Protein AF-A0A0B6XU58-F1 (afdb_monomer_lite)

Radius of gyration: 13.55 Å; chains: 1; bounding box: 29×20×36 Å

InterPro domains:
  IPR000222 PPM-type phosphatase, divalent cation binding [PS01032] (40-48)
  IPR001932 PPM-type phosphatase-like domain [PF00481] (10-65)
  IPR036457 PPM-type phosphatase-like domain superfamily [G3DSA:3.60.40.10] (2-70)
  IPR036457 PPM-type phosphatase-like domain superfamily [SSF81606] (5-68)

Secondary structure (DSSP, 8-state):
--EEEEE-SS-EEEEE-TTSSS---EEEEE---TTT---EEEEE---SSSHHHHHHHHHHHHHHHHHH--

Foldseek 3Di:
DDKDWDDDPPDIDIDDPPPPPDDLKDKDWDDDDPQLRDIDIDIDDDDPDNVVVVCCRPVVVVVVCVVRVD

Sequence (70 aa):
NYSHETKTYDMAAFSIQGRRKTMEDRFNSISHDYESNHSVYAVFDGHGGEFAAEYIEEQLFRSLRKEFMQ

Structure (mmCIF, N/CA/C/O backbone):
data_AF-A0A0B6XU58-F1
#
_entry.id   AF-A0A0B6XU58-F1
#
loop_
_atom_site.group_PDB
_atom_site.id
_atom_site.type_symbol
_atom_site.label_atom_id
_atom_site.label_alt_id
_atom_site.label_comp_id
_atom_site.label_asym_id
_atom_site.label_entity_id
_atom_site.label_seq_id
_atom_site.pdbx_PDB_ins_code
_atom_site.Cartn_x
_atom_site.Cartn_y
_atom_site.Cartn_z
_atom_site.occupancy
_atom_site.B_iso_or_equiv
_atom_site.auth_seq_id
_atom_site.auth_comp_id
_atom_site.auth_asym_id
_atom_site.auth_atom_id
_atom_site.pdbx_PDB_model_num
ATOM 1 N N . ASN A 1 1 ? -0.511 5.790 18.701 1.00 58.22 1 ASN A N 1
ATOM 2 C CA . ASN A 1 1 ? -0.423 6.580 17.457 1.00 58.22 1 ASN A CA 1
ATOM 3 C C . ASN A 1 1 ? 0.265 5.722 16.422 1.00 58.22 1 ASN A C 1
ATOM 5 O O . ASN A 1 1 ? 1.475 5.574 16.502 1.00 58.22 1 ASN A O 1
ATOM 9 N N . TYR A 1 2 ? -0.521 5.068 15.570 1.00 83.44 2 TYR A N 1
ATOM 10 C CA . TYR A 1 2 ? -0.023 4.207 14.501 1.00 83.44 2 TYR A CA 1
ATOM 11 C C . TYR A 1 2 ? 0.001 5.027 13.206 1.00 83.44 2 TYR A C 1
ATOM 13 O O . TYR A 1 2 ? -0.966 5.734 12.900 1.00 83.44 2 TYR A O 1
ATOM 21 N N . SER A 1 3 ? 1.134 5.008 12.515 1.00 91.00 3 SER A N 1
ATOM 22 C CA . SER A 1 3 ? 1.350 5.715 11.255 1.00 91.00 3 SER A CA 1
ATOM 23 C C . SER A 1 3 ? 2.321 4.926 10.398 1.00 91.00 3 SER A C 1
ATOM 25 O O . SER A 1 3 ? 3.264 4.336 10.925 1.00 91.00 3 SER A O 1
ATOM 27 N N . HIS A 1 4 ? 2.115 4.976 9.091 1.00 91.06 4 HIS A N 1
ATOM 2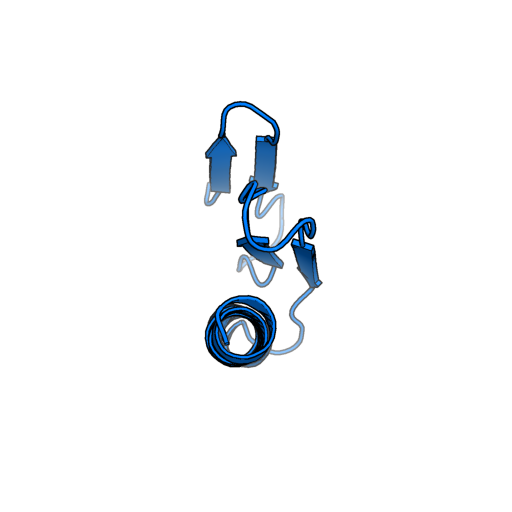8 C CA . HIS A 1 4 ? 2.999 4.379 8.100 1.00 91.06 4 HIS A CA 1
ATOM 29 C C . HIS A 1 4 ? 3.581 5.479 7.224 1.00 91.06 4 HIS A C 1
ATOM 31 O O . HIS A 1 4 ? 2.873 6.413 6.846 1.00 91.06 4 HIS A O 1
ATOM 37 N N . GLU A 1 5 ? 4.859 5.360 6.883 1.00 93.69 5 GLU A N 1
ATOM 38 C CA . GLU A 1 5 ? 5.530 6.299 5.995 1.00 93.69 5 GLU A CA 1
ATOM 39 C C . GLU A 1 5 ? 6.453 5.569 5.025 1.00 93.69 5 GLU A C 1
ATOM 41 O O . GLU A 1 5 ? 7.039 4.539 5.354 1.00 93.69 5 GLU A O 1
ATOM 46 N N . THR A 1 6 ? 6.581 6.112 3.821 1.00 91.38 6 THR A N 1
ATOM 47 C CA . THR A 1 6 ? 7.622 5.724 2.877 1.00 91.38 6 THR A CA 1
ATOM 48 C C . THR A 1 6 ? 8.088 6.943 2.102 1.00 91.38 6 THR A C 1
ATOM 50 O O . THR A 1 6 ? 7.326 7.882 1.850 1.00 91.38 6 THR A O 1
ATOM 53 N N . LYS A 1 7 ? 9.359 6.926 1.715 1.00 90.19 7 LYS A N 1
ATOM 54 C CA . LYS A 1 7 ? 9.962 7.968 0.898 1.00 90.19 7 LYS A CA 1
ATOM 55 C C . LYS A 1 7 ? 11.018 7.360 -0.014 1.00 90.19 7 LYS A C 1
ATOM 57 O O . LYS A 1 7 ? 11.972 6.746 0.457 1.00 90.19 7 LYS A O 1
ATOM 62 N N . THR A 1 8 ? 10.852 7.569 -1.309 1.00 82.94 8 THR A N 1
ATOM 63 C CA . THR A 1 8 ? 11.824 7.269 -2.362 1.00 82.94 8 THR A CA 1
ATOM 64 C C . THR A 1 8 ? 12.332 8.580 -2.967 1.00 82.94 8 THR A C 1
ATOM 66 O O . THR A 1 8 ? 12.054 9.671 -2.461 1.00 82.94 8 THR A O 1
ATOM 69 N N . TYR A 1 9 ? 13.128 8.489 -4.034 1.00 79.50 9 TYR A N 1
ATOM 70 C CA . TYR A 1 9 ? 13.612 9.665 -4.759 1.00 79.50 9 TYR A CA 1
ATOM 71 C C . TYR A 1 9 ? 12.470 10.469 -5.409 1.00 79.50 9 TYR A C 1
ATOM 73 O O . TYR A 1 9 ? 12.516 11.695 -5.450 1.00 79.50 9 TYR A O 1
ATOM 81 N N . ASP A 1 10 ? 11.445 9.772 -5.891 1.00 82.38 10 ASP A N 1
ATOM 82 C CA . ASP A 1 10 ? 10.359 10.286 -6.727 1.00 82.38 10 ASP A CA 1
ATOM 83 C C . ASP A 1 10 ? 8.988 10.292 -6.033 1.00 82.38 10 ASP A C 1
ATOM 85 O O . ASP A 1 10 ? 8.036 10.871 -6.554 1.00 82.38 10 ASP A O 1
ATOM 89 N N . MET A 1 11 ? 8.869 9.669 -4.858 1.00 88.12 11 MET A N 1
ATOM 90 C CA . MET A 1 11 ? 7.601 9.522 -4.152 1.00 88.12 11 MET A CA 1
ATOM 91 C C . MET A 1 11 ? 7.770 9.663 -2.641 1.00 88.12 11 MET A C 1
ATOM 93 O O . MET A 1 11 ? 8.775 9.274 -2.051 1.00 88.12 11 MET A O 1
ATOM 97 N N . ALA A 1 12 ? 6.749 10.217 -1.999 1.00 93.50 12 ALA A N 1
ATOM 98 C CA . ALA A 1 12 ? 6.582 10.156 -0.559 1.00 93.50 12 ALA A CA 1
ATOM 99 C C . ALA A 1 12 ? 5.118 9.845 -0.249 1.00 93.50 12 ALA A C 1
ATOM 101 O O . ALA A 1 12 ? 4.219 10.434 -0.852 1.00 93.50 12 ALA A O 1
ATOM 102 N N . ALA A 1 13 ? 4.885 8.951 0.706 1.00 94.75 13 ALA A N 1
ATOM 103 C CA . ALA A 1 13 ? 3.558 8.664 1.222 1.00 94.75 13 ALA A CA 1
ATOM 104 C C . ALA A 1 13 ? 3.592 8.582 2.745 1.00 94.75 13 ALA A C 1
ATOM 106 O O . ALA A 1 13 ? 4.550 8.108 3.354 1.00 94.75 13 ALA A O 1
ATOM 107 N N . PHE A 1 14 ? 2.522 9.075 3.351 1.00 96.00 14 PHE A N 1
ATOM 108 C CA . PHE A 1 14 ? 2.322 9.085 4.787 1.00 96.00 14 PHE A CA 1
ATOM 109 C C . PHE A 1 14 ? 0.855 8.783 5.060 1.00 96.00 14 PHE A C 1
ATOM 111 O O . PHE A 1 14 ? -0.02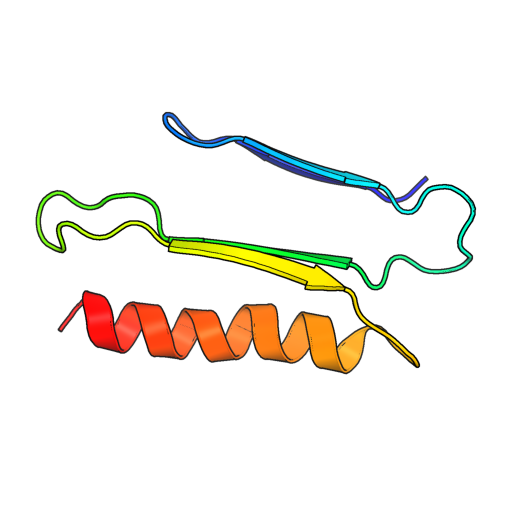6 9.368 4.430 1.00 96.00 14 PHE A O 1
ATOM 118 N N . SER A 1 15 ? 0.598 7.875 5.993 1.00 96.25 15 SER A N 1
ATOM 119 C CA . SER A 1 15 ? -0.746 7.516 6.423 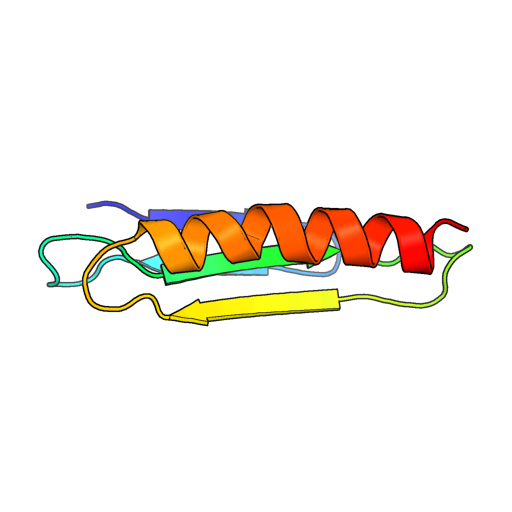1.00 96.25 15 SER A CA 1
ATOM 120 C C . SER A 1 15 ? -0.826 7.506 7.945 1.00 96.25 15 SER A C 1
ATOM 122 O O . SER A 1 15 ? 0.111 7.097 8.637 1.00 96.25 15 SER A O 1
ATOM 124 N N . ILE A 1 16 ? -1.951 7.986 8.472 1.00 96.50 16 ILE A N 1
ATOM 125 C CA . ILE A 1 16 ? -2.202 8.127 9.906 1.00 96.50 16 ILE A CA 1
ATOM 126 C C . ILE A 1 16 ? -3.524 7.490 10.284 1.00 96.50 16 ILE A C 1
ATOM 128 O O . ILE A 1 16 ? -4.551 7.751 9.671 1.00 96.50 16 ILE A O 1
ATOM 132 N N . GLN A 1 17 ? -3.526 6.769 11.402 1.00 96.88 17 GLN A N 1
ATOM 133 C CA . GLN A 1 17 ? -4.753 6.230 11.990 1.00 96.88 17 GLN A CA 1
ATOM 134 C C . GLN A 1 17 ? -5.769 7.325 12.380 1.00 96.88 17 GLN A C 1
ATOM 136 O O . GLN A 1 17 ? -6.983 7.103 12.437 1.00 96.88 17 GLN A O 1
ATOM 141 N N . GLY A 1 18 ? -5.280 8.517 12.731 1.00 95.62 18 GLY A N 1
ATOM 142 C CA . GLY A 1 18 ? -6.112 9.590 13.263 1.00 95.62 18 GLY A CA 1
ATOM 143 C C . GLY A 1 18 ? -6.819 9.178 14.561 1.00 95.62 18 GLY A C 1
ATOM 144 O O . GLY A 1 18 ? -6.193 8.687 15.496 1.00 95.62 18 GLY A O 1
ATOM 145 N N . ARG A 1 19 ? -8.138 9.405 14.631 1.00 95.81 19 ARG A N 1
ATOM 146 C CA . ARG A 1 19 ? -8.974 9.123 15.819 1.00 95.81 19 ARG A CA 1
ATOM 147 C C . ARG A 1 19 ? -9.645 7.742 15.792 1.00 95.81 19 ARG A C 1
ATOM 149 O O . ARG A 1 19 ? -10.449 7.446 16.676 1.00 95.81 19 ARG A O 1
ATOM 156 N N . ARG A 1 20 ? -9.399 6.926 14.758 1.00 95.31 20 ARG A N 1
ATOM 157 C CA . ARG A 1 20 ? -10.001 5.589 14.625 1.00 95.31 20 ARG A CA 1
ATOM 158 C C . ARG A 1 20 ? -9.377 4.618 15.629 1.00 95.31 20 ARG A C 1
ATOM 160 O O . ARG A 1 20 ? -8.303 4.879 16.158 1.00 95.31 20 ARG A O 1
ATOM 167 N N . LYS A 1 21 ? -10.058 3.503 15.916 1.00 94.38 21 LYS A N 1
ATOM 168 C CA . LYS A 1 21 ? -9.546 2.459 16.828 1.00 94.38 21 LYS A CA 1
ATOM 169 C C . LYS A 1 21 ? -8.431 1.627 16.193 1.00 94.38 21 LYS A C 1
ATOM 171 O O . LYS A 1 21 ? -7.500 1.238 16.889 1.00 94.38 21 LYS A O 1
ATOM 176 N N . THR A 1 22 ? -8.542 1.390 14.893 1.00 94.75 22 THR A N 1
ATOM 177 C CA . THR A 1 22 ? -7.620 0.621 14.055 1.00 94.75 22 THR A CA 1
ATOM 178 C C . THR A 1 22 ? -7.244 1.450 12.831 1.00 94.75 22 THR A C 1
ATOM 180 O O . THR A 1 22 ? -7.943 2.411 12.493 1.00 94.75 22 THR A O 1
ATOM 183 N N . MET A 1 23 ? -6.126 1.102 12.199 1.00 96.25 23 MET A N 1
ATOM 184 C CA . MET A 1 23 ? -5.669 1.702 10.951 1.00 96.25 23 MET A CA 1
ATOM 185 C C . MET A 1 23 ? -5.878 0.685 9.832 1.00 96.25 23 MET A C 1
ATOM 187 O O . MET A 1 23 ? -5.098 -0.251 9.693 1.00 96.25 23 MET A O 1
ATOM 191 N N . GLU A 1 24 ? -6.967 0.840 9.086 1.00 96.81 24 GLU A N 1
ATOM 192 C CA . GLU A 1 24 ? -7.338 -0.076 7.999 1.00 96.81 24 GLU A CA 1
ATOM 193 C C . GLU A 1 24 ? -6.754 0.374 6.649 1.00 96.81 24 GLU A C 1
ATOM 195 O O . GLU A 1 24 ? -6.690 -0.419 5.714 1.00 96.81 24 GLU A O 1
ATOM 200 N N . ASP A 1 25 ? -6.263 1.614 6.568 1.00 97.12 25 ASP A N 1
ATOM 201 C CA . ASP A 1 25 ? -5.574 2.159 5.404 1.00 97.12 25 ASP A CA 1
ATOM 202 C C . ASP A 1 25 ? -4.274 1.395 5.111 1.00 97.12 25 ASP A C 1
ATOM 204 O O . ASP A 1 25 ? -3.481 1.096 6.015 1.00 97.12 25 ASP A O 1
ATOM 208 N N . ARG A 1 26 ? -4.017 1.148 3.826 1.00 96.69 26 ARG A N 1
ATOM 209 C CA . ARG A 1 26 ? -2.742 0.648 3.290 1.00 96.69 26 ARG A CA 1
ATOM 210 C C . ARG A 1 26 ? -2.325 1.474 2.075 1.00 96.69 26 ARG A C 1
ATOM 212 O O . ARG A 1 26 ? -3.150 2.127 1.437 1.00 96.69 26 ARG A O 1
ATOM 219 N N . PHE A 1 27 ? -1.044 1.450 1.731 1.00 95.94 27 PHE A N 1
ATOM 220 C CA . PHE A 1 27 ? -0.537 2.042 0.494 1.00 95.94 27 PHE A CA 1
ATOM 221 C C . PHE A 1 27 ? 0.620 1.202 -0.036 1.00 95.94 27 PHE A C 1
ATOM 223 O O . PHE A 1 27 ? 1.332 0.575 0.740 1.00 95.94 27 PHE A O 1
ATOM 230 N N . ASN A 1 28 ? 0.841 1.216 -1.348 1.00 94.62 28 ASN A N 1
ATOM 231 C CA . ASN A 1 2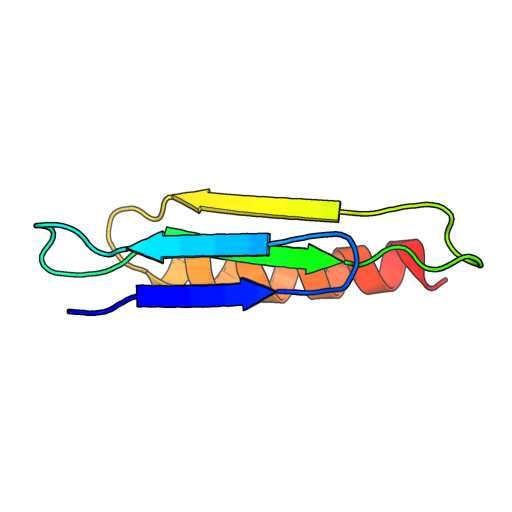8 ? 2.001 0.560 -1.948 1.00 94.62 28 ASN A CA 1
ATOM 232 C C . ASN A 1 28 ? 2.408 1.274 -3.243 1.00 94.62 28 ASN A C 1
ATOM 234 O O . ASN A 1 28 ? 1.651 2.067 -3.812 1.00 94.62 28 ASN A O 1
ATOM 238 N N . SER A 1 29 ? 3.628 1.009 -3.697 1.00 91.94 29 SER A N 1
ATOM 239 C CA . SER A 1 29 ? 4.178 1.592 -4.913 1.00 91.94 29 SER A CA 1
ATOM 240 C C . SER A 1 29 ? 5.097 0.624 -5.659 1.00 91.94 29 SER A C 1
ATOM 242 O O . SER A 1 29 ? 5.718 -0.271 -5.078 1.00 91.94 29 SER A O 1
ATOM 244 N N . ILE A 1 30 ? 5.169 0.818 -6.971 1.00 88.94 30 ILE A N 1
ATOM 245 C CA . ILE A 1 30 ? 6.196 0.286 -7.860 1.00 88.94 30 ILE A CA 1
ATOM 246 C C . ILE A 1 30 ? 6.901 1.524 -8.407 1.00 88.94 30 ILE A C 1
ATOM 248 O O . ILE A 1 30 ? 6.301 2.291 -9.164 1.00 88.94 30 ILE A O 1
ATOM 252 N N . SER A 1 31 ? 8.129 1.757 -7.941 1.00 83.38 31 SER A N 1
ATOM 253 C CA . SER A 1 31 ? 8.970 2.855 -8.422 1.00 83.38 31 SER A CA 1
ATOM 254 C C . SER A 1 31 ? 9.271 2.697 -9.905 1.00 83.38 31 SER A C 1
ATOM 256 O O . SER A 1 31 ? 9.276 1.580 -10.423 1.00 83.38 31 SER A O 1
ATOM 258 N N . HIS A 1 32 ? 9.556 3.824 -10.554 1.00 73.19 32 HIS A N 1
ATOM 259 C CA . HIS A 1 32 ? 9.991 3.829 -11.941 1.00 73.19 32 HIS A CA 1
ATOM 260 C C . HIS A 1 32 ? 11.226 2.940 -12.127 1.00 73.19 32 HIS A C 1
ATOM 262 O O . HIS A 1 32 ? 12.229 3.113 -11.430 1.00 73.19 32 HIS A O 1
ATOM 268 N N . ASP A 1 33 ? 11.159 2.044 -13.105 1.00 69.94 33 ASP A N 1
ATOM 269 C CA . ASP A 1 33 ? 12.326 1.392 -13.683 1.00 69.94 33 ASP A CA 1
ATOM 270 C C . ASP A 1 33 ? 12.435 1.821 -15.150 1.00 69.94 33 ASP A C 1
ATOM 272 O O . ASP A 1 33 ? 11.440 1.811 -15.883 1.00 69.94 33 ASP A O 1
ATOM 276 N N . TYR A 1 34 ? 13.642 2.204 -15.572 1.00 62.41 34 TYR A N 1
ATOM 277 C CA . TYR A 1 34 ? 13.928 2.634 -16.942 1.00 62.41 34 TYR A CA 1
ATOM 278 C C . TYR A 1 34 ? 13.611 1.534 -17.964 1.00 62.41 34 TYR A C 1
ATOM 280 O O . TYR A 1 34 ? 13.328 1.848 -19.119 1.00 62.41 34 TYR A O 1
ATOM 288 N N . GLU A 1 35 ? 13.632 0.266 -17.543 1.00 68.50 35 GLU A N 1
ATOM 289 C CA . GLU A 1 35 ? 13.292 -0.875 -18.397 1.00 68.50 35 GLU A CA 1
ATOM 290 C C . GLU A 1 35 ? 11.778 -1.037 -18.595 1.00 68.50 35 GLU A C 1
ATOM 292 O O . GLU A 1 35 ? 11.332 -1.324 -19.704 1.00 68.50 35 GLU A O 1
ATOM 297 N N . SER A 1 36 ? 10.974 -0.800 -17.553 1.00 68.69 36 SER A N 1
ATOM 298 C CA . SER A 1 36 ? 9.521 -1.013 -17.610 1.00 68.69 36 SER A CA 1
ATOM 299 C C . SER A 1 36 ? 8.738 0.224 -18.059 1.00 68.69 36 SER A C 1
ATOM 301 O O . SER A 1 36 ? 7.618 0.077 -18.536 1.00 68.69 36 SER A O 1
ATOM 303 N N . ASN A 1 37 ? 9.295 1.438 -17.940 1.00 80.69 37 ASN A N 1
ATOM 304 C CA . ASN A 1 37 ? 8.667 2.726 -18.290 1.00 80.69 37 ASN A CA 1
ATOM 305 C C . ASN A 1 37 ? 7.292 2.988 -17.629 1.00 80.69 37 ASN A C 1
ATOM 307 O O . ASN A 1 37 ? 6.505 3.809 -18.102 1.00 80.69 37 ASN A O 1
ATOM 311 N N . HIS A 1 38 ? 6.997 2.308 -16.522 1.00 82.25 38 HIS A N 1
ATOM 312 C CA . HIS A 1 38 ? 5.769 2.488 -15.756 1.00 82.25 38 HIS A CA 1
ATOM 313 C C . HIS A 1 38 ? 6.104 2.756 -14.289 1.00 82.25 38 HIS A C 1
ATOM 315 O O . HIS A 1 38 ? 7.073 2.228 -13.748 1.00 82.25 38 HIS A O 1
ATOM 321 N N . SER A 1 39 ? 5.265 3.559 -13.641 1.00 87.69 39 SER A N 1
ATOM 322 C CA . SER A 1 39 ? 5.259 3.733 -12.189 1.00 87.69 39 SER A CA 1
ATOM 323 C C . SER A 1 39 ? 3.839 3.518 -11.692 1.00 87.69 39 SER A C 1
ATOM 325 O O . SER A 1 39 ? 2.886 3.990 -12.316 1.00 87.69 39 SER A O 1
ATOM 327 N N . VAL A 1 40 ? 3.685 2.822 -10.567 1.00 90.56 40 VAL A N 1
ATOM 328 C CA . VAL A 1 40 ? 2.369 2.556 -9.973 1.00 90.56 40 VAL A CA 1
ATOM 329 C C . VAL A 1 40 ? 2.353 3.004 -8.527 1.00 90.56 40 VAL A C 1
ATOM 331 O O . VAL A 1 40 ? 3.259 2.695 -7.760 1.00 90.56 40 VAL A O 1
ATOM 334 N N . TYR A 1 41 ? 1.280 3.684 -8.140 1.00 92.50 41 TYR A N 1
ATOM 335 C CA . TYR A 1 41 ? 1.040 4.143 -6.779 1.00 92.50 41 TYR A CA 1
ATOM 336 C C . TYR A 1 41 ? -0.405 3.804 -6.415 1.00 92.50 41 TYR A C 1
ATOM 338 O O . TYR A 1 41 ? -1.307 4.031 -7.222 1.00 92.50 41 TYR A O 1
ATOM 346 N N . ALA A 1 42 ? -0.633 3.250 -5.225 1.00 95.00 42 ALA A N 1
ATOM 347 C CA . ALA A 1 42 ? -1.968 2.875 -4.773 1.00 95.00 42 ALA A CA 1
ATOM 348 C C . ALA A 1 42 ? -2.186 3.208 -3.298 1.00 95.00 42 ALA A C 1
ATOM 350 O O . ALA A 1 42 ? -1.274 3.092 -2.477 1.00 95.00 42 ALA A O 1
ATOM 351 N N . VAL A 1 43 ? -3.428 3.566 -2.982 1.00 96.94 43 VAL A N 1
ATOM 352 C CA . VAL A 1 43 ? -3.946 3.757 -1.626 1.00 96.94 43 VAL A CA 1
ATOM 353 C C . VAL A 1 43 ? -5.198 2.898 -1.493 1.00 96.94 43 VAL A C 1
ATOM 355 O O . VAL A 1 43 ? -6.030 2.871 -2.400 1.00 96.94 43 VAL A O 1
ATOM 358 N N . PHE A 1 44 ? -5.322 2.205 -0.368 1.00 97.06 4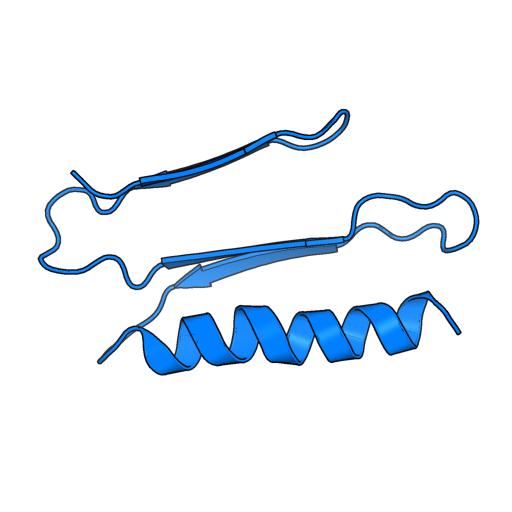4 PHE A N 1
ATOM 359 C CA . PHE A 1 44 ? -6.431 1.316 -0.053 1.00 97.06 44 PHE A CA 1
ATOM 360 C C . PHE A 1 44 ? -7.076 1.779 1.252 1.00 97.06 44 PHE A C 1
ATOM 362 O O . PHE A 1 44 ? -6.390 1.856 2.267 1.00 97.06 44 PHE A O 1
ATOM 369 N N . ASP A 1 45 ? -8.373 2.077 1.220 1.00 96.62 45 ASP A N 1
ATOM 370 C CA . ASP A 1 45 ? -9.193 2.373 2.402 1.00 96.62 45 ASP A CA 1
ATOM 371 C C . ASP A 1 45 ? -9.922 1.084 2.807 1.00 96.62 45 ASP A C 1
ATOM 373 O O . ASP A 1 45 ? -10.802 0.601 2.087 1.00 96.62 45 ASP A O 1
ATOM 377 N N . GLY A 1 46 ? -9.475 0.457 3.895 1.00 96.75 46 GLY A N 1
ATOM 378 C CA . GLY A 1 46 ? -10.076 -0.775 4.396 1.00 96.75 46 GLY A CA 1
ATOM 379 C C . GLY A 1 46 ? -11.398 -0.521 5.125 1.00 96.75 46 GLY A C 1
ATOM 380 O O . GLY A 1 46 ? -11.622 0.541 5.696 1.00 96.75 46 GLY A O 1
ATOM 381 N N . HIS A 1 47 ? -12.285 -1.519 5.141 1.00 96.62 47 HIS A N 1
ATOM 382 C CA . HIS A 1 47 ? -13.506 -1.464 5.942 1.00 96.62 47 HIS A CA 1
ATOM 383 C C . HIS A 1 47 ? -13.848 -2.835 6.529 1.00 96.62 47 HIS A C 1
ATOM 385 O O . HIS A 1 47 ? -13.722 -3.865 5.868 1.00 96.62 47 HIS A O 1
ATOM 391 N N . GLY A 1 48 ? -14.384 -2.844 7.753 1.00 96.00 48 GLY A N 1
ATOM 392 C CA . GLY A 1 48 ? -14.846 -4.079 8.399 1.00 96.00 48 GLY A CA 1
ATOM 393 C C . GLY A 1 48 ? -13.712 -5.027 8.806 1.00 96.00 48 GLY A C 1
ATOM 394 O O . GLY A 1 48 ? -13.955 -6.221 8.972 1.00 96.00 48 GLY A O 1
ATOM 395 N N . GLY A 1 49 ? -12.498 -4.499 8.969 1.00 95.00 49 GLY A N 1
ATOM 396 C CA . GLY A 1 49 ? -11.258 -5.228 9.199 1.00 95.00 49 GLY A CA 1
ATOM 397 C C . GLY A 1 49 ? -10.156 -4.799 8.225 1.00 95.00 49 GLY A C 1
ATOM 398 O O . GLY A 1 49 ? -10.413 -4.395 7.093 1.00 95.00 49 GLY A O 1
ATOM 399 N N . GLU A 1 50 ? -8.902 -4.945 8.648 1.00 95.31 50 GLU A N 1
ATOM 400 C CA . GLU A 1 50 ? -7.730 -4.568 7.842 1.00 95.31 50 GLU A CA 1
ATOM 401 C C . GLU A 1 50 ? -7.334 -5.614 6.786 1.00 95.31 50 GLU A C 1
ATOM 403 O O . GLU A 1 50 ? -6.653 -5.289 5.816 1.00 95.31 50 GLU A O 1
ATOM 408 N N . PHE A 1 51 ? -7.810 -6.856 6.937 1.00 97.00 51 PHE A N 1
ATOM 409 C CA . PHE A 1 51 ? -7.371 -8.004 6.138 1.00 97.00 51 PHE A CA 1
ATOM 410 C C . PHE A 1 51 ? -7.527 -7.798 4.628 1.00 97.00 51 PHE A C 1
ATOM 412 O O . PHE A 1 51 ? -6.637 -8.156 3.866 1.00 97.00 51 PHE A O 1
ATOM 419 N N . ALA A 1 52 ? -8.646 -7.231 4.171 1.00 97.56 52 ALA A N 1
ATOM 420 C CA . ALA A 1 52 ? -8.872 -7.043 2.739 1.00 97.56 52 ALA A CA 1
ATOM 421 C C . ALA A 1 52 ? -7.889 -6.027 2.131 1.00 97.56 52 ALA A C 1
ATOM 423 O O . ALA A 1 52 ? -7.355 -6.269 1.048 1.00 97.56 52 ALA A O 1
ATOM 424 N N . ALA A 1 53 ? -7.634 -4.921 2.841 1.00 97.75 53 ALA A N 1
ATOM 425 C CA . ALA A 1 53 ? -6.690 -3.890 2.418 1.00 97.75 53 ALA A CA 1
ATOM 426 C C . ALA A 1 53 ? -5.246 -4.414 2.432 1.00 97.75 53 ALA A C 1
ATOM 428 O O . ALA A 1 53 ? -4.504 -4.187 1.482 1.00 97.75 53 ALA A O 1
ATOM 429 N N . GLU A 1 54 ? -4.870 -5.176 3.459 1.00 97.06 54 GLU A N 1
ATOM 430 C CA . GLU A 1 54 ? -3.556 -5.822 3.560 1.00 97.06 54 GLU A CA 1
ATOM 431 C C . GLU A 1 54 ? -3.352 -6.890 2.473 1.00 97.06 54 GLU A C 1
ATOM 433 O O . GLU A 1 54 ? -2.327 -6.916 1.791 1.00 97.06 54 GLU A O 1
ATOM 438 N N . TYR A 1 55 ? -4.360 -7.732 2.234 1.00 97.88 55 TYR A N 1
ATOM 439 C CA . TYR A 1 55 ? -4.297 -8.760 1.200 1.00 97.88 55 TYR A CA 1
ATOM 440 C C . TYR A 1 55 ? -4.133 -8.148 -0.193 1.00 97.88 55 TYR A C 1
ATOM 442 O O . TYR A 1 55 ? -3.297 -8.606 -0.972 1.00 97.88 55 TYR A O 1
ATOM 450 N N . ILE A 1 56 ? -4.909 -7.114 -0.536 1.00 96.81 56 ILE A N 1
ATOM 451 C CA . ILE A 1 56 ? -4.793 -6.502 -1.863 1.00 96.81 56 ILE A CA 1
ATOM 452 C C . ILE A 1 56 ? -3.480 -5.731 -2.016 1.00 96.81 56 ILE A C 1
ATOM 454 O O . ILE A 1 56 ? -2.875 -5.809 -3.083 1.00 96.81 56 ILE A O 1
ATOM 458 N N . GLU A 1 57 ? -2.995 -5.068 -0.962 1.00 96.69 57 GLU A N 1
ATOM 459 C CA . GLU A 1 57 ? -1.692 -4.399 -0.956 1.00 96.69 57 GLU A CA 1
ATOM 460 C C . GLU A 1 57 ? -0.567 -5.353 -1.373 1.00 96.69 57 GLU A C 1
ATOM 462 O O . GLU A 1 57 ? 0.262 -4.991 -2.210 1.00 96.69 57 GLU A O 1
ATOM 467 N N . GLU A 1 58 ? -0.557 -6.579 -0.845 1.00 96.50 58 GLU A N 1
ATOM 468 C CA . GLU A 1 58 ? 0.461 -7.579 -1.166 1.00 96.50 58 GLU A CA 1
ATOM 469 C C . GLU A 1 58 ? 0.194 -8.256 -2.521 1.00 96.50 58 GLU A C 1
ATOM 471 O O . GLU A 1 58 ? 1.061 -8.316 -3.399 1.00 96.50 58 GLU A O 1
ATOM 476 N N . GLN A 1 59 ? -1.013 -8.791 -2.710 1.00 97.81 59 GLN A N 1
ATOM 477 C CA . GLN A 1 59 ? -1.304 -9.720 -3.801 1.00 97.81 59 GLN A CA 1
ATOM 478 C C . GLN A 1 59 ? -1.485 -9.019 -5.148 1.00 97.81 59 GLN A C 1
ATOM 480 O O . GLN A 1 59 ? -1.021 -9.535 -6.174 1.00 97.81 59 GLN A O 1
ATOM 485 N N . LEU A 1 60 ? -2.102 -7.831 -5.159 1.00 95.81 60 LEU A N 1
ATOM 486 C CA . LEU A 1 60 ? -2.214 -7.029 -6.375 1.00 95.81 60 LEU A CA 1
ATOM 487 C C . LEU A 1 60 ? -0.829 -6.574 -6.823 1.00 95.81 60 LEU A C 1
ATOM 489 O O . LEU A 1 60 ? -0.475 -6.776 -7.979 1.00 95.81 60 LEU A O 1
ATOM 493 N N . PHE A 1 61 ? -0.008 -6.042 -5.913 1.00 93.62 61 PHE A N 1
ATOM 494 C CA . PHE A 1 61 ? 1.329 -5.560 -6.267 1.00 93.62 61 PHE A CA 1
ATOM 495 C C . PHE A 1 61 ? 2.271 -6.688 -6.671 1.00 93.62 61 PHE A C 1
ATOM 497 O O . PHE A 1 61 ? 3.063 -6.514 -7.594 1.00 93.62 61 PHE A O 1
ATOM 504 N N . ARG A 1 62 ? 2.154 -7.871 -6.059 1.00 94.44 62 ARG A N 1
ATOM 505 C CA . ARG A 1 62 ? 2.870 -9.065 -6.521 1.00 94.44 62 ARG A CA 1
ATOM 506 C C . ARG A 1 62 ? 2.501 -9.431 -7.958 1.00 94.44 62 ARG A C 1
ATOM 508 O O . ARG 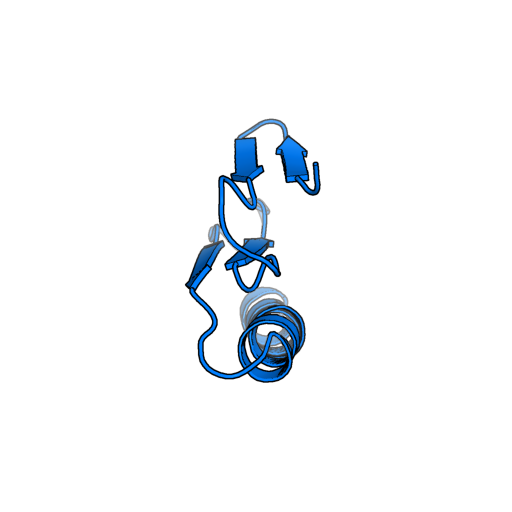A 1 62 ? 3.376 -9.838 -8.715 1.00 94.44 62 ARG A O 1
ATOM 515 N N . SER A 1 63 ? 1.228 -9.304 -8.323 1.00 94.56 63 SER A N 1
ATOM 516 C CA . SER A 1 63 ? 0.748 -9.600 -9.677 1.00 94.56 63 SER A CA 1
ATOM 517 C C . SER A 1 63 ? 1.179 -8.516 -10.668 1.00 94.56 63 SER A C 1
ATOM 519 O O . SER A 1 63 ? 1.770 -8.835 -11.690 1.00 94.56 63 SER A O 1
ATOM 521 N N . LEU A 1 64 ? 1.008 -7.238 -10.321 1.00 91.81 64 LEU A N 1
ATOM 522 C CA . LEU A 1 64 ? 1.435 -6.100 -11.140 1.00 91.81 64 LEU A CA 1
ATOM 523 C C . LEU A 1 64 ? 2.944 -6.105 -11.409 1.00 91.81 64 LEU A C 1
ATOM 525 O O . LEU A 1 64 ? 3.357 -5.898 -12.542 1.00 91.81 64 LEU A O 1
ATOM 529 N N . ARG A 1 65 ? 3.778 -6.405 -10.404 1.00 88.56 65 ARG A N 1
ATOM 530 C CA . ARG A 1 65 ? 5.230 -6.546 -10.608 1.00 88.56 65 ARG A CA 1
ATOM 531 C C . ARG A 1 65 ? 5.558 -7.651 -11.608 1.00 88.56 65 ARG A C 1
ATOM 533 O O . ARG A 1 65 ? 6.452 -7.467 -12.417 1.00 88.56 65 ARG A O 1
ATOM 540 N N . LYS A 1 66 ? 4.836 -8.776 -11.589 1.00 89.12 66 LYS A N 1
ATOM 541 C CA . LYS A 1 66 ? 5.029 -9.839 -12.588 1.00 89.12 66 LYS A CA 1
ATOM 542 C C . LYS A 1 66 ? 4.621 -9.400 -13.990 1.00 89.12 66 LYS A C 1
ATOM 544 O O . LYS A 1 66 ? 5.281 -9.807 -14.931 1.00 89.12 66 LYS A O 1
ATOM 549 N N . GLU A 1 67 ? 3.559 -8.614 -14.137 1.00 85.44 67 GLU A N 1
ATOM 550 C CA . GLU A 1 67 ? 3.135 -8.100 -15.447 1.00 85.44 67 GLU A CA 1
ATOM 551 C C . GLU A 1 67 ? 4.098 -7.037 -15.997 1.00 85.44 67 GLU A C 1
ATOM 553 O O . GLU A 1 67 ? 4.328 -6.995 -17.198 1.00 85.44 67 GLU A O 1
ATOM 558 N N . PHE A 1 68 ? 4.685 -6.197 -15.137 1.00 80.31 68 PHE A N 1
ATOM 559 C CA . PHE A 1 68 ? 5.595 -5.125 -15.567 1.00 80.31 68 PHE A CA 1
ATOM 560 C C . PHE A 1 68 ? 7.073 -5.528 -15.668 1.00 80.31 68 PHE A C 1
ATOM 562 O O . PHE A 1 68 ? 7.843 -4.788 -16.271 1.00 80.31 68 PHE A O 1
ATOM 569 N N . MET A 1 69 ? 7.484 -6.642 -15.049 1.00 68.81 69 MET A N 1
ATOM 570 C CA . MET A 1 69 ? 8.864 -7.161 -15.087 1.00 68.81 69 MET A CA 1
ATOM 571 C C . MET A 1 69 ? 9.036 -8.383 -16.012 1.00 68.81 69 MET A C 1
ATOM 573 O O . MET A 1 69 ? 10.089 -9.023 -15.978 1.00 68.81 69 MET A O 1
ATOM 577 N N . GLN A 1 70 ? 8.000 -8.753 -16.769 1.00 56.78 70 GLN A N 1
ATOM 578 C CA . GLN A 1 70 ? 8.102 -9.672 -17.912 1.00 56.78 70 GLN A CA 1
ATOM 579 C C . GLN A 1 70 ? 8.557 -8.907 -19.154 1.00 56.78 70 GLN A C 1
ATOM 581 O O . GLN A 1 70 ? 9.327 -9.505 -19.937 1.00 56.78 70 GLN A O 1
#

pLDDT: mean 89.71, std 10.01, range [56.78, 97.88]

Organism: NCBI:txid1028688